Protein AF-K1UPZ1-F1 (afdb_monomer_lite)

Secondary structure (DSSP, 8-state):
-HHHHGGG---GGGHHHHHHHHHHHSTT-HHHHHHHHHHHHHHHHHHHHHHHHHHT--S----------------HHHHHHHHHHHHHHHHHHHHHHHHHHHHHHHHHHHB-TT--B-SSTTSSHHHHHHHHHHHHHGGGT---HHHHHHHHH-

Foldseek 3Di:
DVVVLVVLDDDPVCLVVLQVVCCVPPNPCRPVVSVVSNVVSVVVSVVVVVVCVPPPPPDDPPPPCCVVPPPDPDPPVNVVVVVVVVVVVVCVVVVVVVVVLVVVLVQQQQAAPVGDGDPDSCRGNLLVVLQVCLVVCVVVVRSHSVVSSVVVSD

Structure (mmCIF, N/CA/C/O backbone):
data_AF-K1UPZ1-F1
#
_entry.id   AF-K1UPZ1-F1
#
loop_
_atom_site.group_PDB
_atom_site.id
_atom_site.type_symbol
_atom_site.label_atom_id
_atom_site.label_alt_id
_atom_site.label_comp_id
_atom_site.label_asym_id
_atom_site.label_entity_id
_atom_site.label_seq_id
_atom_site.pdbx_PDB_ins_code
_atom_site.Cartn_x
_atom_site.Cartn_y
_atom_site.Cartn_z
_atom_site.occupancy
_atom_site.B_iso_or_equiv
_atom_site.auth_seq_id
_atom_site.auth_comp_id
_atom_site.auth_asym_id
_atom_site.auth_atom_id
_atom_site.pdbx_PDB_model_num
ATOM 1 N N . MET A 1 1 ? -14.681 -14.293 12.795 1.00 63.69 1 MET A N 1
ATOM 2 C CA . MET A 1 1 ? -15.489 -13.724 11.693 1.00 63.69 1 MET A CA 1
ATOM 3 C C . MET A 1 1 ? -14.706 -12.695 10.873 1.00 63.69 1 MET A C 1
ATOM 5 O O . MET A 1 1 ? -14.642 -12.835 9.662 1.00 63.69 1 MET A O 1
ATOM 9 N N . THR A 1 2 ? -14.057 -11.708 11.502 1.00 69.75 2 THR A N 1
ATOM 10 C CA . THR A 1 2 ? -13.385 -10.580 10.823 1.00 69.75 2 THR A CA 1
ATOM 11 C C . THR A 1 2 ? -12.247 -10.970 9.870 1.00 69.75 2 THR A C 1
ATOM 13 O O . THR A 1 2 ? -12.251 -10.493 8.746 1.00 69.75 2 THR A O 1
ATOM 16 N N . ILE A 1 3 ? -11.346 -11.890 10.236 1.00 75.31 3 ILE A N 1
ATOM 17 C CA . ILE A 1 3 ? -10.248 -12.368 9.355 1.00 75.31 3 ILE A CA 1
ATOM 18 C C . ILE A 1 3 ? -10.747 -13.055 8.065 1.00 75.31 3 ILE A C 1
ATOM 20 O O . ILE A 1 3 ? -10.052 -13.056 7.058 1.00 75.31 3 ILE A O 1
ATOM 24 N N . LEU A 1 4 ? -11.956 -13.625 8.068 1.00 70.88 4 LEU A N 1
ATOM 25 C CA . LEU A 1 4 ? -12.561 -14.235 6.872 1.00 70.88 4 LEU A CA 1
ATOM 26 C C . LEU A 1 4 ? -13.249 -13.194 5.972 1.00 70.88 4 LEU A C 1
ATOM 28 O O . LEU A 1 4 ? -13.500 -13.455 4.800 1.00 70.88 4 LEU A O 1
ATOM 32 N N . LEU A 1 5 ? -13.556 -12.016 6.523 1.00 71.81 5 LEU A N 1
ATOM 33 C CA . LEU A 1 5 ? -14.247 -10.916 5.844 1.00 71.81 5 LEU A CA 1
ATOM 34 C C . LEU A 1 5 ? -13.288 -9.833 5.329 1.00 71.81 5 LEU A C 1
ATOM 36 O O . LEU A 1 5 ? -13.637 -9.109 4.399 1.00 71.81 5 LEU A O 1
ATOM 40 N N . THR A 1 6 ? -12.072 -9.748 5.876 1.00 76.06 6 THR A N 1
ATOM 41 C CA . THR A 1 6 ? -11.016 -8.833 5.416 1.00 76.06 6 THR A CA 1
ATOM 42 C C . THR A 1 6 ? -10.720 -8.888 3.910 1.00 76.06 6 THR A C 1
ATOM 44 O O . THR A 1 6 ? -10.544 -7.809 3.349 1.00 76.06 6 THR A O 1
ATOM 47 N N . PRO A 1 7 ? -10.715 -10.036 3.194 1.00 75.00 7 PRO A N 1
ATOM 48 C CA . PRO A 1 7 ? -10.444 -10.029 1.749 1.00 75.00 7 PRO A CA 1
ATOM 49 C C . PRO A 1 7 ? -11.563 -9.395 0.901 1.00 75.00 7 PRO A C 1
ATOM 51 O O . PRO A 1 7 ? -11.309 -8.955 -0.226 1.00 75.00 7 PRO A O 1
ATOM 54 N N . PHE A 1 8 ? -12.792 -9.325 1.430 1.00 73.81 8 PHE A N 1
ATOM 55 C CA . PHE A 1 8 ? -13.937 -8.699 0.756 1.00 73.81 8 PHE A CA 1
ATOM 56 C C . PHE A 1 8 ? -13.999 -7.185 0.971 1.00 73.81 8 PHE A C 1
ATOM 58 O O . PHE A 1 8 ? -14.665 -6.482 0.209 1.00 73.81 8 PHE A O 1
ATOM 65 N N . MET A 1 9 ? -13.272 -6.656 1.961 1.00 76.81 9 MET A N 1
ATOM 66 C CA . MET A 1 9 ? -13.131 -5.214 2.128 1.00 76.81 9 MET A CA 1
ATOM 67 C C . MET A 1 9 ? -12.282 -4.642 0.994 1.00 76.81 9 MET A C 1
ATOM 69 O O . MET A 1 9 ? -11.064 -4.801 0.941 1.00 76.81 9 ME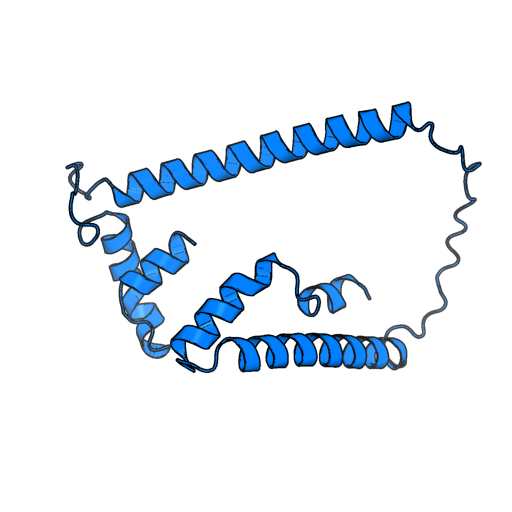T A O 1
ATOM 73 N N . SER A 1 10 ? -12.941 -3.942 0.075 1.00 70.25 10 SER A N 1
ATOM 74 C CA . SER A 1 10 ? -12.259 -3.193 -0.973 1.00 70.25 10 SER A CA 1
ATOM 75 C C . SER A 1 10 ? -11.739 -1.876 -0.390 1.00 70.25 10 SER A C 1
ATOM 77 O O . SER A 1 10 ? -12.482 -0.907 -0.235 1.00 70.25 10 SER A O 1
ATOM 79 N N . CYS A 1 11 ? -10.459 -1.862 -0.021 1.00 75.56 11 CYS A N 1
ATOM 80 C CA . CYS A 1 11 ? -9.737 -0.681 0.447 1.00 75.56 11 CYS A CA 1
ATOM 81 C C . CYS A 1 11 ? -9.100 0.099 -0.719 1.00 75.56 11 CYS A C 1
ATOM 83 O O . CYS A 1 11 ? -8.977 -0.413 -1.835 1.00 75.56 11 CYS A O 1
ATOM 85 N N . SER A 1 12 ? -8.655 1.332 -0.451 1.00 68.75 12 SER A N 1
ATOM 86 C CA . SER A 1 12 ? -7.976 2.194 -1.434 1.00 68.75 12 SER A CA 1
ATOM 87 C C . SER A 1 12 ? -6.740 1.537 -2.058 1.00 68.75 12 SER A C 1
ATOM 89 O O . SER A 1 12 ? -6.449 1.782 -3.224 1.00 68.75 12 SER A O 1
ATOM 91 N N . ALA A 1 13 ? -6.074 0.633 -1.335 1.00 71.19 13 ALA A N 1
ATOM 92 C CA . ALA A 1 13 ? -4.929 -0.125 -1.835 1.00 71.19 13 ALA A CA 1
ATOM 93 C C . ALA A 1 13 ? -5.281 -1.133 -2.949 1.00 71.19 13 ALA A C 1
ATOM 95 O O . ALA A 1 13 ? -4.401 -1.545 -3.696 1.00 71.19 13 ALA A O 1
ATOM 96 N N . LYS A 1 14 ? -6.556 -1.518 -3.103 1.00 72.12 14 LYS A N 1
ATOM 97 C CA . LYS A 1 14 ? -7.006 -2.475 -4.133 1.00 72.12 14 LYS A CA 1
ATOM 98 C C . LYS A 1 14 ? -7.457 -1.798 -5.434 1.00 72.12 14 LYS A C 1
ATOM 100 O O . LYS A 1 14 ? -7.570 -2.455 -6.467 1.00 72.12 14 LYS A O 1
ATOM 105 N N . LEU A 1 15 ? -7.683 -0.482 -5.402 1.00 77.44 15 LEU A N 1
ATOM 106 C CA . LEU A 1 15 ? -8.095 0.301 -6.571 1.00 77.44 15 LEU A CA 1
ATOM 107 C C . LEU A 1 15 ? -7.078 0.265 -7.728 1.00 77.44 15 LEU A C 1
ATOM 109 O O . LEU A 1 15 ? -7.526 0.088 -8.860 1.00 77.44 15 LEU A O 1
ATOM 113 N N . PRO A 1 16 ? -5.748 0.361 -7.508 1.00 78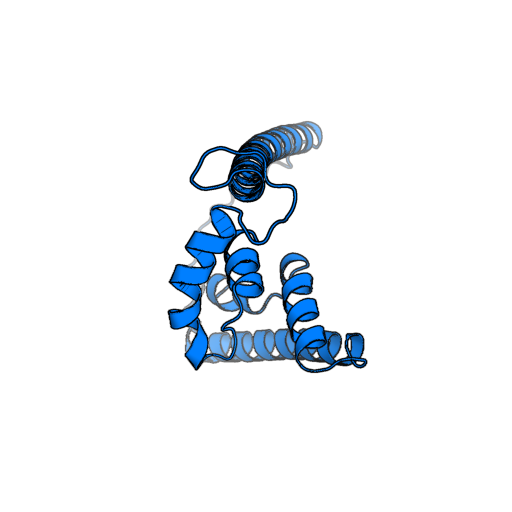.88 16 PRO A N 1
ATOM 114 C CA . PRO A 1 16 ? -4.772 0.296 -8.600 1.00 78.88 16 PRO A CA 1
ATOM 115 C C . PRO A 1 16 ? -4.816 -1.040 -9.349 1.00 78.88 16 PRO A C 1
ATOM 117 O O . PRO A 1 16 ? -4.774 -1.068 -10.576 1.00 78.88 16 PRO A O 1
ATOM 120 N N . ILE A 1 17 ? -4.994 -2.141 -8.615 1.00 79.25 17 ILE A N 1
ATOM 121 C CA . ILE A 1 17 ? -5.091 -3.491 -9.181 1.00 79.25 17 ILE A CA 1
ATOM 122 C C . ILE A 1 17 ? -6.327 -3.587 -10.078 1.00 79.25 17 ILE A C 1
ATOM 124 O O . ILE A 1 17 ? -6.240 -4.000 -11.231 1.00 79.25 17 ILE A O 1
ATOM 128 N N . TYR A 1 18 ? -7.483 -3.143 -9.581 1.00 81.38 18 TYR A N 1
ATOM 129 C CA . TYR A 1 18 ? -8.708 -3.107 -10.376 1.00 81.38 18 TYR A CA 1
ATOM 130 C C . TYR A 1 18 ? -8.567 -2.209 -11.613 1.00 81.38 18 TYR A C 1
ATOM 132 O O . TYR A 1 18 ? -9.032 -2.584 -12.684 1.00 81.38 18 TYR A O 1
ATOM 140 N N . ALA A 1 19 ? -7.894 -1.062 -11.502 1.00 79.75 19 ALA A N 1
ATOM 141 C CA . ALA A 1 19 ? -7.693 -0.156 -12.628 1.00 79.75 19 ALA A CA 1
ATOM 142 C C . ALA A 1 19 ? -6.838 -0.809 -13.723 1.00 79.75 19 ALA A C 1
ATOM 144 O O . ALA A 1 19 ? -7.166 -0.692 -14.903 1.00 79.75 19 ALA A O 1
ATOM 145 N N . PHE A 1 20 ? -5.799 -1.550 -13.329 1.00 78.62 20 PHE A N 1
ATOM 146 C CA . PHE A 1 20 ? -4.953 -2.301 -14.251 1.00 78.62 20 PHE A CA 1
ATOM 147 C C . PHE A 1 20 ? -5.746 -3.379 -14.998 1.00 78.62 20 PHE A C 1
ATOM 149 O O . PHE A 1 20 ? -5.738 -3.413 -16.228 1.00 78.62 20 PHE A O 1
ATOM 156 N N . PHE A 1 21 ? -6.506 -4.206 -14.271 1.00 78.88 21 PHE A N 1
ATOM 157 C CA . PHE A 1 21 ? -7.338 -5.248 -14.880 1.00 78.88 21 PHE A CA 1
ATOM 158 C C . PHE A 1 21 ? -8.395 -4.673 -15.824 1.00 78.88 21 PHE A C 1
ATOM 160 O O . PHE A 1 21 ? -8.581 -5.182 -16.927 1.00 78.88 21 PHE A O 1
ATOM 167 N N . VAL A 1 22 ? -9.085 -3.601 -15.435 1.00 83.56 22 VAL A N 1
ATOM 168 C CA . VAL A 1 22 ? -10.125 -3.039 -16.301 1.00 83.56 22 VAL A CA 1
ATOM 169 C C . VAL A 1 22 ? -9.521 -2.380 -17.544 1.00 83.56 22 VAL A C 1
ATOM 171 O O . VAL A 1 22 ? -10.099 -2.499 -18.620 1.00 83.56 22 VAL A O 1
ATOM 174 N N . ASN A 1 23 ? -8.349 -1.747 -17.439 1.00 79.06 23 ASN A N 1
ATOM 175 C CA . ASN A 1 23 ? -7.656 -1.188 -18.602 1.00 79.06 23 ASN A CA 1
ATOM 176 C C . ASN A 1 23 ? -7.204 -2.290 -19.578 1.00 79.06 23 ASN A C 1
ATOM 178 O O . ASN A 1 23 ? -7.439 -2.174 -20.778 1.00 79.06 23 ASN A O 1
ATOM 182 N N . ALA A 1 24 ? -6.648 -3.389 -19.056 1.00 80.12 24 ALA A N 1
ATOM 183 C CA . ALA A 1 24 ? -6.163 -4.504 -19.866 1.00 80.12 24 ALA A CA 1
ATOM 184 C C . ALA A 1 24 ? -7.286 -5.278 -20.582 1.00 80.12 24 ALA A C 1
ATOM 186 O O . ALA A 1 24 ? -7.134 -5.636 -21.746 1.00 80.12 24 ALA A O 1
ATOM 187 N N . PHE A 1 25 ? -8.411 -5.538 -19.906 1.00 78.00 25 PHE A N 1
ATOM 188 C CA . PHE A 1 25 ? -9.479 -6.393 -20.444 1.00 78.00 25 PHE A CA 1
ATOM 189 C C . PHE A 1 25 ? -10.646 -5.623 -21.081 1.00 78.00 25 PHE A C 1
ATOM 191 O O . PHE A 1 25 ? -11.332 -6.166 -21.946 1.00 78.00 25 PHE A O 1
ATOM 198 N N . PHE A 1 26 ? -10.897 -4.372 -20.678 1.00 77.00 26 PHE A N 1
ATOM 199 C CA . PHE A 1 26 ? -12.072 -3.601 -21.106 1.00 77.00 26 PHE A CA 1
ATOM 200 C C . PHE A 1 26 ? -11.743 -2.114 -21.355 1.00 77.00 26 PHE A C 1
ATOM 202 O O . PHE A 1 26 ? -12.225 -1.228 -20.630 1.00 77.00 26 PHE A O 1
ATOM 209 N N . PRO A 1 27 ? -10.955 -1.807 -22.404 1.00 73.31 27 PRO A N 1
ATOM 210 C CA . PRO A 1 27 ? -10.584 -0.435 -22.736 1.00 73.31 27 PRO A CA 1
ATOM 211 C C . PRO A 1 27 ? -11.831 0.438 -22.976 1.00 73.31 27 PRO A C 1
ATOM 213 O O . PRO A 1 27 ? -12.758 0.062 -23.690 1.00 73.31 27 PRO A O 1
ATOM 216 N N . GLY A 1 28 ? -11.877 1.612 -22.336 1.00 75.94 28 GLY A N 1
ATOM 217 C CA . GLY A 1 28 ? -12.948 2.609 -22.497 1.00 75.94 28 GLY A CA 1
ATOM 218 C C . GLY A 1 28 ? -14.159 2.482 -21.557 1.00 75.94 28 GLY A C 1
ATOM 219 O O . GLY A 1 28 ? -14.924 3.437 -21.445 1.00 75.94 28 GLY A O 1
ATOM 220 N N . ARG A 1 29 ? -14.329 1.370 -20.820 1.00 78.50 29 ARG A N 1
ATOM 221 C CA . ARG A 1 29 ? -15.422 1.187 -19.824 1.00 78.50 29 ARG A CA 1
ATOM 222 C C . ARG A 1 29 ? -14.930 1.023 -18.376 1.00 78.50 29 ARG A C 1
ATOM 224 O O . ARG A 1 29 ? -15.654 0.517 -17.520 1.00 78.50 29 ARG A O 1
ATOM 231 N N . GLY A 1 30 ? -13.730 1.547 -18.111 1.00 78.56 30 GLY A N 1
ATOM 232 C CA . GLY A 1 30 ? -13.031 1.636 -16.821 1.00 78.56 30 GLY A CA 1
ATOM 233 C C . GLY A 1 30 ? -13.921 1.805 -15.590 1.00 78.56 30 GLY A C 1
ATOM 234 O O . GLY A 1 30 ? -14.028 0.927 -14.734 1.00 78.56 30 GLY A O 1
ATOM 235 N N . GLY A 1 31 ? -14.568 2.969 -15.517 1.00 79.00 31 GLY A N 1
ATOM 236 C CA . GLY A 1 31 ? -15.297 3.398 -14.324 1.00 79.00 31 GLY A CA 1
ATOM 237 C C . GLY A 1 31 ? -16.510 2.529 -13.997 1.00 79.00 31 GLY A C 1
ATOM 238 O O . GLY A 1 31 ? -16.711 2.182 -12.837 1.00 79.00 31 GLY A O 1
ATOM 239 N N . LEU A 1 32 ? -17.287 2.124 -15.008 1.00 82.81 32 LEU A N 1
ATOM 240 C CA . LEU A 1 32 ? -18.478 1.289 -14.810 1.00 82.81 32 LEU A CA 1
ATOM 241 C C . LEU A 1 32 ? -18.116 -0.100 -14.278 1.00 82.81 32 LEU A C 1
ATOM 243 O O . LEU A 1 32 ? -18.770 -0.601 -13.366 1.00 82.81 32 LEU A O 1
ATOM 247 N N . ILE A 1 33 ? -17.055 -0.705 -14.813 1.00 84.31 33 ILE A N 1
ATOM 248 C CA . ILE A 1 33 ? -16.623 -2.043 -14.401 1.00 84.31 33 ILE A CA 1
ATOM 249 C C . ILE A 1 33 ? -15.970 -1.991 -13.020 1.00 84.31 33 ILE A C 1
ATOM 251 O O . ILE A 1 33 ? -16.279 -2.839 -12.187 1.00 84.31 33 ILE A O 1
ATOM 255 N N . MET A 1 34 ? -15.148 -0.976 -12.722 1.00 83.25 34 MET A N 1
ATOM 256 C CA . MET A 1 34 ? -14.614 -0.786 -11.366 1.00 83.25 34 MET A CA 1
ATOM 257 C C . MET A 1 34 ? -15.728 -0.588 -10.333 1.00 83.25 34 MET A C 1
ATOM 259 O O . MET A 1 34 ? -15.695 -1.222 -9.279 1.00 83.25 34 MET A O 1
ATOM 263 N N . ALA A 1 35 ? -16.724 0.254 -10.632 1.00 83.75 35 ALA A N 1
ATOM 264 C CA . ALA A 1 35 ? -17.864 0.473 -9.746 1.00 83.75 35 ALA A CA 1
ATOM 265 C C . ALA A 1 35 ? -18.672 -0.819 -9.542 1.00 83.75 35 ALA A C 1
ATOM 267 O O . ALA A 1 35 ? -19.004 -1.165 -8.409 1.00 83.75 35 ALA A O 1
ATOM 268 N N . GLY A 1 36 ? -18.921 -1.573 -10.617 1.00 86.75 36 GLY A N 1
ATOM 269 C CA . GLY A 1 36 ? -19.591 -2.871 -10.551 1.00 86.75 36 GLY A CA 1
ATOM 270 C C . GLY A 1 36 ? -18.831 -3.885 -9.696 1.00 86.75 36 GLY A C 1
ATOM 271 O O . GLY A 1 36 ? -19.423 -4.519 -8.826 1.00 86.75 36 GLY A O 1
ATOM 272 N N . LEU A 1 37 ? -17.512 -3.993 -9.877 1.00 84.69 37 LEU A N 1
ATOM 273 C CA . LEU A 1 37 ? -16.657 -4.900 -9.106 1.00 84.69 37 LEU A CA 1
ATOM 274 C C . LEU A 1 37 ? -16.640 -4.537 -7.612 1.00 84.69 37 LEU A C 1
ATOM 276 O O . LEU A 1 37 ? -16.664 -5.418 -6.753 1.00 84.69 37 LEU A O 1
ATOM 280 N N . TYR A 1 38 ? -16.636 -3.237 -7.304 1.00 84.38 38 TYR A N 1
ATOM 281 C CA . TYR A 1 38 ? -16.674 -2.729 -5.934 1.00 84.38 38 TYR A CA 1
ATOM 282 C C . TYR A 1 38 ? -17.998 -3.073 -5.242 1.00 84.38 38 TYR A C 1
ATOM 284 O O . TYR A 1 38 ? -18.002 -3.636 -4.146 1.00 84.38 38 TYR A O 1
ATOM 292 N N . ILE A 1 39 ? -19.124 -2.801 -5.911 1.00 86.88 39 ILE A N 1
ATOM 293 C CA . ILE A 1 39 ? -20.465 -3.116 -5.403 1.00 86.88 39 ILE A CA 1
ATOM 294 C C . ILE A 1 39 ? -20.622 -4.629 -5.220 1.00 86.88 39 ILE A C 1
ATOM 296 O O . ILE A 1 39 ? -21.088 -5.077 -4.174 1.00 86.88 39 ILE A O 1
ATOM 300 N N . LEU A 1 40 ? -20.180 -5.426 -6.194 1.00 86.94 40 LEU A N 1
ATOM 301 C CA . LEU A 1 40 ? -20.262 -6.883 -6.131 1.00 86.94 40 LEU A CA 1
ATOM 302 C C . LEU A 1 40 ? -19.428 -7.447 -4.973 1.00 86.94 40 LEU A C 1
ATOM 304 O O . LEU A 1 40 ? -19.896 -8.338 -4.264 1.00 86.94 40 LEU A O 1
ATOM 308 N N . GLY A 1 41 ? -18.238 -6.891 -4.721 1.00 84.75 41 GLY A N 1
ATOM 309 C CA . GLY A 1 41 ? -17.410 -7.249 -3.569 1.00 84.75 41 GLY A CA 1
ATOM 310 C C . GLY A 1 41 ? -18.098 -6.981 -2.227 1.00 84.75 41 GLY A C 1
ATOM 311 O O . GLY A 1 41 ? -18.063 -7.837 -1.342 1.00 84.75 41 GLY A O 1
ATOM 312 N N . ILE A 1 42 ? -18.783 -5.838 -2.092 1.00 85.69 42 ILE A N 1
ATOM 313 C CA . ILE A 1 42 ? -19.567 -5.503 -0.891 1.00 85.69 42 ILE A CA 1
ATOM 314 C C . ILE A 1 42 ? -20.723 -6.488 -0.710 1.00 85.69 42 ILE A C 1
ATOM 316 O O . ILE A 1 42 ? -20.890 -7.046 0.374 1.00 85.69 42 ILE A O 1
ATOM 320 N N . VAL A 1 43 ? -21.500 -6.733 -1.768 1.00 88.75 43 VAL A N 1
ATOM 321 C CA . VAL A 1 43 ? -22.647 -7.650 -1.724 1.00 88.75 43 VAL A CA 1
ATOM 322 C C . VAL A 1 43 ? -22.198 -9.063 -1.350 1.00 88.75 43 VAL A C 1
ATOM 324 O O . VAL A 1 43 ? -22.791 -9.673 -0.461 1.00 88.75 43 VAL A O 1
ATOM 327 N N . MET A 1 44 ? -21.112 -9.561 -1.948 1.00 86.38 44 MET A N 1
ATOM 328 C CA . MET A 1 44 ? -20.543 -10.865 -1.598 1.00 86.38 44 MET A CA 1
ATOM 329 C C . MET A 1 44 ? -20.045 -10.917 -0.154 1.00 86.38 44 MET A C 1
ATOM 331 O O . MET A 1 44 ? -20.329 -11.886 0.548 1.00 86.38 44 MET A O 1
ATOM 335 N N . GLY A 1 45 ? -19.372 -9.868 0.327 1.00 85.62 45 GLY A N 1
ATOM 336 C CA . GLY A 1 45 ? -18.958 -9.775 1.728 1.00 85.62 45 GLY A CA 1
ATOM 337 C C . GLY A 1 45 ? -20.144 -9.853 2.695 1.00 85.62 45 GLY A C 1
ATOM 338 O O . GLY A 1 45 ? -20.082 -10.582 3.686 1.00 85.62 45 GLY A O 1
ATOM 339 N N . ILE A 1 46 ? -21.252 -9.171 2.383 1.00 85.75 46 ILE A N 1
ATOM 340 C CA . ILE A 1 46 ? -22.489 -9.212 3.179 1.00 85.75 46 ILE A CA 1
ATOM 341 C C . ILE A 1 46 ? -23.121 -10.610 3.144 1.00 85.75 46 ILE A C 1
ATOM 343 O O . ILE A 1 46 ? -23.479 -11.138 4.198 1.00 85.75 46 ILE A O 1
ATOM 347 N N . LEU A 1 47 ? -23.233 -11.231 1.966 1.00 86.56 47 LEU A N 1
ATOM 348 C CA . LEU A 1 47 ? -23.791 -12.580 1.817 1.00 86.56 47 LEU A CA 1
ATOM 349 C C . LEU A 1 47 ? -22.992 -13.612 2.617 1.00 86.56 47 LEU A C 1
ATOM 351 O O . LEU A 1 47 ? -23.567 -14.413 3.351 1.00 86.56 47 LEU A O 1
ATOM 355 N N . ILE A 1 48 ? -21.664 -13.550 2.529 1.00 84.56 48 ILE A N 1
ATOM 356 C CA . ILE A 1 48 ? -20.755 -14.445 3.246 1.00 84.56 48 ILE A CA 1
ATOM 357 C C . ILE A 1 48 ? -20.827 -14.199 4.756 1.00 84.56 48 ILE A C 1
ATOM 359 O O . ILE A 1 48 ? -20.868 -15.157 5.528 1.00 84.56 48 ILE A O 1
ATOM 363 N N . ALA A 1 49 ? -20.917 -12.940 5.197 1.00 81.62 49 ALA A N 1
ATOM 364 C CA . ALA A 1 49 ? -21.138 -12.618 6.604 1.00 81.62 49 ALA A CA 1
ATOM 365 C C . ALA A 1 49 ? -22.450 -13.226 7.122 1.00 81.62 49 ALA A C 1
ATOM 367 O O . ALA A 1 49 ? -22.474 -13.825 8.198 1.00 81.62 49 ALA A O 1
ATOM 368 N N . LEU A 1 50 ? -23.534 -13.107 6.352 1.00 82.06 50 LEU A N 1
ATOM 369 C CA . LEU A 1 50 ? -24.845 -13.634 6.721 1.00 82.06 50 LEU A CA 1
ATOM 370 C C . LEU A 1 50 ? -24.850 -15.171 6.751 1.00 82.06 50 LEU A C 1
ATOM 372 O O . LEU A 1 50 ? -25.384 -15.769 7.687 1.00 82.06 50 LEU A O 1
ATOM 376 N N . PHE A 1 51 ? -24.180 -15.805 5.787 1.00 83.19 51 PHE A N 1
ATOM 377 C CA . PHE A 1 51 ? -24.009 -17.255 5.733 1.00 83.19 51 PHE A CA 1
ATOM 378 C C . PHE A 1 51 ? -23.204 -17.781 6.929 1.00 83.19 51 PHE A C 1
ATOM 380 O O . PHE A 1 51 ? -23.641 -18.713 7.609 1.00 83.19 51 PHE A O 1
ATOM 387 N N . TYR A 1 52 ? -22.070 -17.147 7.251 1.00 75.44 52 TYR A N 1
ATOM 388 C CA . TYR A 1 52 ? -21.241 -17.526 8.400 1.00 75.44 52 TYR A CA 1
ATOM 389 C C . TYR A 1 52 ? -21.927 -17.274 9.744 1.00 75.44 52 TYR A C 1
ATOM 391 O O . TYR A 1 52 ? -21.738 -18.062 10.673 1.00 75.44 52 TYR A O 1
ATOM 399 N N . LYS A 1 53 ? -22.751 -16.222 9.850 1.00 69.12 53 LYS A N 1
ATOM 400 C CA . LYS A 1 53 ? -23.597 -15.975 11.027 1.00 69.12 53 LYS A CA 1
ATOM 401 C C . LYS A 1 53 ? -24.583 -17.128 11.259 1.00 69.12 53 LYS A C 1
ATOM 403 O O . LYS A 1 53 ? -24.848 -17.476 12.403 1.00 69.12 53 LYS A O 1
ATOM 408 N N . GLY A 1 54 ? -25.120 -17.718 10.188 1.00 66.94 54 GLY A N 1
ATOM 409 C CA . GLY A 1 54 ? -26.100 -18.806 10.267 1.00 66.94 54 GLY A CA 1
ATOM 410 C C . GLY A 1 54 ? -25.514 -20.204 10.500 1.00 66.94 54 GLY A C 1
ATOM 411 O O . GLY A 1 54 ? -26.188 -21.038 11.108 1.00 66.94 54 GLY A O 1
ATOM 412 N N . THR A 1 55 ? -24.288 -20.466 10.033 1.00 69.12 55 THR A N 1
ATOM 413 C CA . THR A 1 55 ? -23.691 -21.817 9.993 1.00 69.12 55 THR A CA 1
ATOM 414 C C . THR A 1 55 ? -22.599 -22.049 11.038 1.00 69.12 55 THR A C 1
ATOM 416 O O . THR A 1 55 ? -22.720 -22.975 11.833 1.00 69.12 55 THR A O 1
ATOM 419 N N . LEU A 1 56 ? -21.548 -21.221 11.066 1.00 58.59 56 LEU A N 1
ATOM 420 C CA . LEU A 1 56 ? -20.335 -21.480 11.863 1.00 58.59 56 LEU A CA 1
ATOM 421 C C . LEU A 1 56 ? -20.277 -20.721 13.198 1.00 58.59 56 LEU A C 1
ATOM 423 O O . LEU A 1 56 ? -19.597 -21.163 14.118 1.00 58.59 56 LEU A O 1
ATOM 427 N N . PHE A 1 57 ? -20.969 -19.584 13.321 1.00 59.28 57 PHE A N 1
ATOM 428 C CA . PHE A 1 57 ? -20.918 -18.714 14.508 1.00 59.28 57 PHE A CA 1
ATOM 429 C C . PHE A 1 57 ? -22.213 -18.753 15.341 1.00 59.28 57 PHE A C 1
ATOM 431 O O . PHE A 1 57 ? -22.655 -17.733 15.861 1.00 59.28 57 PHE A O 1
ATOM 438 N N . LYS A 1 58 ? -22.812 -19.943 15.494 1.00 55.94 58 LYS A N 1
ATOM 439 C CA . LYS A 1 58 ? -23.894 -20.227 16.464 1.00 55.94 58 LYS A CA 1
ATOM 440 C C . LYS A 1 58 ? -23.382 -20.563 17.877 1.00 55.94 58 LYS A C 1
ATOM 442 O O . LYS A 1 58 ? -24.152 -21.035 18.705 1.00 55.94 58 LYS A O 1
ATOM 447 N N . GLY A 1 59 ? -22.092 -20.374 18.150 1.00 57.03 59 GLY A N 1
ATOM 448 C CA . GLY A 1 59 ? -21.555 -20.498 19.505 1.00 57.03 59 GLY A CA 1
ATOM 449 C C . GLY A 1 59 ? -21.931 -19.272 20.328 1.00 57.03 59 GLY A C 1
ATOM 450 O O . GLY A 1 59 ? -21.798 -18.152 19.829 1.00 57.03 59 GLY A O 1
ATOM 451 N N . GLU A 1 60 ? -22.403 -19.483 21.561 1.00 59.31 60 GLU A N 1
ATOM 452 C CA . GLU A 1 60 ? -22.590 -18.407 22.536 1.00 59.31 60 GLU A CA 1
ATOM 453 C C . GLU A 1 60 ? -21.335 -17.538 22.559 1.00 59.31 60 GLU A C 1
ATOM 455 O O . GLU A 1 60 ? -20.210 -18.049 22.571 1.00 59.31 60 GLU A O 1
ATOM 460 N N . ALA A 1 61 ? -21.532 -16.218 22.506 1.00 56.81 61 ALA A N 1
ATOM 461 C CA . ALA A 1 61 ? -20.455 -15.281 22.750 1.00 56.81 61 ALA A CA 1
ATOM 462 C C . ALA A 1 61 ? -19.823 -15.701 24.073 1.00 56.81 61 ALA A C 1
ATOM 464 O O . ALA A 1 61 ? -20.492 -15.637 25.104 1.00 56.81 61 ALA A O 1
ATOM 465 N N . VAL A 1 62 ? -18.581 -16.199 24.020 1.00 55.59 62 VAL A N 1
ATOM 466 C CA . VAL A 1 62 ? -17.807 -16.524 25.218 1.00 55.59 62 VAL A CA 1
ATOM 467 C C . VAL A 1 62 ? -18.007 -15.334 26.145 1.00 55.59 62 VAL A C 1
ATOM 469 O O . VAL A 1 62 ? -17.735 -14.210 25.696 1.00 55.59 62 VAL A O 1
ATOM 472 N N . PRO A 1 63 ? -18.543 -15.525 27.363 1.00 56.62 63 PRO A N 1
ATOM 473 C CA . PRO A 1 63 ? -18.617 -14.453 28.324 1.00 56.62 63 PRO A CA 1
ATOM 474 C C . PRO A 1 63 ? -17.167 -14.199 28.699 1.00 56.62 63 PRO A C 1
ATOM 476 O O . PRO A 1 63 ? -16.628 -14.755 29.651 1.00 56.62 63 PRO A O 1
ATOM 479 N N . PHE A 1 64 ? -16.495 -13.388 27.886 1.00 51.31 64 PHE A N 1
ATOM 480 C CA . PHE A 1 64 ? -15.370 -12.629 28.346 1.00 51.31 64 PHE A CA 1
ATOM 481 C C . PHE A 1 64 ? -15.969 -11.810 29.472 1.00 51.31 64 PHE A C 1
ATOM 483 O O . PHE A 1 64 ? -16.585 -10.768 29.250 1.00 51.31 64 PHE A O 1
ATOM 490 N N . VAL A 1 65 ? -15.808 -12.321 30.689 1.00 51.44 65 VAL A N 1
ATOM 491 C CA . VAL A 1 65 ? -15.746 -11.510 31.890 1.00 51.44 65 VAL A CA 1
ATOM 492 C C . VAL A 1 65 ? -14.494 -10.661 31.700 1.00 51.44 65 VAL A C 1
ATOM 494 O O . VAL A 1 65 ? -13.432 -10.877 32.268 1.00 51.44 65 VAL A O 1
ATOM 497 N N . MET A 1 66 ? -14.597 -9.724 30.767 1.00 55.03 66 MET A N 1
ATOM 498 C CA . MET A 1 66 ? -13.805 -8.534 30.759 1.00 55.03 66 MET A CA 1
ATOM 499 C C . MET A 1 66 ? -14.425 -7.769 31.911 1.00 55.03 66 MET A C 1
ATOM 501 O O . MET A 1 66 ? -15.382 -7.022 31.719 1.00 55.03 66 MET A O 1
ATOM 505 N N . GLU A 1 67 ? -13.968 -8.077 33.130 1.00 57.81 67 GLU A N 1
ATOM 506 C CA . GLU A 1 67 ? -14.096 -7.164 34.254 1.00 57.81 67 GLU A CA 1
ATOM 507 C C . GLU A 1 67 ? -13.548 -5.864 33.707 1.00 57.81 67 GLU A C 1
ATOM 509 O O . GLU A 1 67 ? -12.339 -5.747 33.542 1.00 57.81 67 GLU A O 1
ATOM 514 N N . LEU A 1 68 ? -14.428 -4.986 33.224 1.00 52.62 68 LEU A N 1
ATOM 515 C CA . LEU A 1 68 ? -14.014 -3.795 32.516 1.00 52.62 68 LEU A CA 1
ATOM 516 C C . LEU A 1 68 ? -13.220 -3.016 33.564 1.00 52.62 68 LEU A C 1
ATOM 518 O O . LEU A 1 68 ? -13.836 -2.503 34.506 1.00 52.62 68 LEU A O 1
ATOM 522 N N . PRO A 1 69 ? -11.872 -2.979 33.491 1.00 65.38 69 PRO A N 1
ATOM 523 C CA . PRO A 1 69 ? -11.126 -2.211 34.461 1.00 65.38 69 PRO A CA 1
ATOM 524 C C . PRO A 1 69 ? -11.623 -0.781 34.306 1.00 65.38 69 PRO A C 1
ATOM 526 O O . PRO A 1 69 ? -11.922 -0.356 33.187 1.00 65.38 69 PRO A O 1
ATOM 529 N N . ASN A 1 70 ? -11.775 -0.077 35.427 1.00 63.41 70 ASN A N 1
ATOM 530 C CA . ASN A 1 70 ? -12.373 1.253 35.474 1.00 63.41 70 ASN A CA 1
ATOM 531 C C . ASN A 1 70 ? -11.910 2.089 34.266 1.00 63.41 70 ASN A C 1
ATOM 533 O O . ASN A 1 70 ? -10.716 2.383 34.144 1.00 63.41 70 ASN A O 1
ATOM 537 N N . TYR A 1 71 ? -12.840 2.364 33.342 1.00 61.56 71 TYR A N 1
ATOM 538 C CA . TYR A 1 71 ? -12.561 2.991 32.054 1.00 61.56 71 TYR A CA 1
ATOM 539 C C . TYR A 1 71 ? -12.127 4.431 32.313 1.00 61.56 71 TYR A C 1
ATOM 541 O O . TYR A 1 71 ? -12.933 5.357 32.398 1.00 61.56 71 TYR A O 1
ATOM 549 N N . ARG A 1 72 ? -10.821 4.615 32.506 1.00 71.31 72 ARG A N 1
ATOM 550 C CA . ARG A 1 72 ? -10.225 5.935 32.658 1.00 71.31 72 ARG A CA 1
ATOM 551 C C . ARG A 1 72 ? -10.279 6.597 31.294 1.00 71.31 72 ARG A C 1
ATOM 553 O O . ARG A 1 72 ? -9.547 6.188 30.395 1.00 71.31 72 ARG A O 1
ATOM 560 N N . LEU A 1 73 ? -11.145 7.602 31.153 1.00 73.06 73 LEU A N 1
ATOM 561 C CA . LEU A 1 73 ? -11.199 8.446 29.964 1.00 73.06 73 LEU A CA 1
ATOM 562 C C . LEU A 1 73 ? -9.777 8.938 29.670 1.00 73.06 73 LEU A C 1
ATOM 564 O O . LEU A 1 73 ? -9.193 9.655 30.491 1.00 73.06 73 LEU A O 1
ATOM 568 N N . PRO A 1 74 ? -9.175 8.504 28.555 1.00 74.12 74 PRO A N 1
ATOM 569 C CA . PRO A 1 74 ? -7.791 8.819 28.294 1.00 74.12 74 PRO A CA 1
ATOM 570 C C . PRO A 1 74 ? -7.707 10.314 27.985 1.00 74.12 74 PRO A C 1
ATOM 572 O O . PRO A 1 74 ? -8.415 10.832 27.121 1.00 74.12 74 PRO A O 1
ATOM 575 N N . GLY A 1 75 ? -6.869 11.031 28.733 1.00 84.31 75 GLY A N 1
ATOM 576 C CA . GLY A 1 75 ? -6.686 12.462 28.520 1.00 84.31 75 GLY A CA 1
ATOM 577 C C . GLY A 1 75 ? -6.243 12.730 27.082 1.00 84.31 75 GLY A C 1
ATOM 578 O O . GLY A 1 75 ? -5.342 12.057 26.583 1.00 84.31 75 GLY A O 1
ATOM 579 N N . PHE A 1 76 ? -6.844 13.730 26.431 1.00 83.75 76 PHE A N 1
ATOM 580 C CA . PHE A 1 76 ? -6.571 14.077 25.029 1.00 83.75 76 PHE A CA 1
ATOM 581 C C . PHE A 1 76 ? -5.069 14.217 24.730 1.00 83.75 76 PHE A C 1
ATOM 583 O O . PHE A 1 76 ? -4.604 13.754 23.694 1.00 83.75 76 PHE A O 1
ATOM 590 N N . LYS A 1 77 ? -4.300 14.770 25.681 1.00 84.81 77 LYS A N 1
ATOM 591 C CA . LYS A 1 77 ? -2.835 14.891 25.598 1.00 84.81 77 LYS A CA 1
ATOM 592 C C . LYS A 1 77 ? -2.113 13.539 25.539 1.00 84.81 77 LYS A C 1
ATOM 594 O O . LYS A 1 77 ? -1.187 13.383 24.755 1.00 84.81 77 LYS A O 1
ATOM 599 N N . ASN A 1 78 ? -2.543 12.559 26.334 1.00 84.88 78 ASN A N 1
ATOM 600 C CA . ASN A 1 78 ? -1.930 11.228 26.336 1.00 84.88 78 ASN A CA 1
ATOM 601 C C . ASN A 1 78 ? -2.275 10.464 25.057 1.00 84.88 78 ASN A C 1
ATOM 603 O O . ASN A 1 78 ? -1.419 9.788 24.495 1.00 84.88 78 ASN A O 1
ATOM 607 N N . VAL A 1 79 ? -3.514 10.597 24.573 1.00 88.81 79 VAL A N 1
ATOM 608 C CA . VAL A 1 79 ? -3.937 9.972 23.313 1.00 88.81 79 VAL A CA 1
ATOM 609 C C . VAL A 1 79 ? -3.180 10.572 22.134 1.00 88.81 79 VAL A C 1
ATOM 611 O O . VAL A 1 79 ? -2.670 9.824 21.306 1.00 88.81 79 VAL A O 1
ATOM 614 N N . SER A 1 80 ? -3.063 11.902 22.059 1.00 89.25 80 SER A N 1
ATOM 615 C CA . SER A 1 80 ? -2.355 12.564 20.962 1.00 89.25 80 SER A CA 1
ATOM 616 C C . SER A 1 80 ? -0.858 12.264 20.972 1.00 89.25 80 SER A C 1
ATOM 618 O O . SER A 1 80 ? -0.294 12.001 19.912 1.00 89.25 80 SER A O 1
ATOM 620 N N . GLN A 1 81 ? -0.222 12.224 22.146 1.00 91.00 81 GLN A N 1
ATOM 621 C CA . GLN A 1 81 ? 1.190 11.860 22.264 1.00 91.00 81 GLN A CA 1
ATOM 622 C C . GLN A 1 81 ? 1.431 10.398 21.868 1.00 91.00 81 GLN A C 1
ATOM 624 O O . GLN A 1 81 ? 2.342 10.119 21.091 1.00 91.00 81 GLN A O 1
ATOM 629 N N . LEU A 1 82 ? 0.569 9.478 22.311 1.00 89.81 82 LEU A N 1
ATOM 630 C CA . LEU A 1 82 ? 0.656 8.072 21.925 1.00 89.81 82 LEU A CA 1
ATOM 631 C C . LEU A 1 82 ? 0.430 7.879 20.419 1.00 89.81 82 LEU A C 1
ATOM 633 O O . LEU A 1 82 ? 1.165 7.134 19.775 1.00 89.81 82 LEU A O 1
ATOM 637 N N . LEU A 1 83 ? -0.558 8.567 19.842 1.00 90.38 83 LEU A N 1
ATOM 638 C CA . LEU A 1 83 ? -0.791 8.571 18.397 1.00 90.38 83 LEU A CA 1
ATOM 639 C C . LEU A 1 83 ? 0.431 9.097 17.644 1.00 90.38 83 LEU A C 1
ATOM 641 O O . LEU A 1 83 ? 0.818 8.504 16.642 1.00 90.38 83 LEU A O 1
ATOM 645 N N . TRP A 1 84 ? 1.058 10.169 18.132 1.00 93.88 84 TRP A N 1
ATOM 646 C CA . TRP A 1 84 ? 2.246 10.753 17.518 1.00 93.88 84 TRP A CA 1
ATOM 647 C C . TRP A 1 84 ? 3.447 9.805 17.556 1.00 93.88 84 TRP A C 1
ATOM 649 O O . TRP A 1 84 ? 4.111 9.607 16.540 1.00 93.88 84 TRP A O 1
ATOM 659 N N . GLU A 1 85 ? 3.698 9.162 18.697 1.00 92.00 85 GLU A N 1
ATOM 660 C CA . GLU A 1 85 ? 4.764 8.165 18.830 1.00 92.00 85 GLU A CA 1
ATOM 661 C C . GLU A 1 85 ? 4.531 6.962 17.911 1.00 92.00 85 GLU A C 1
ATOM 663 O O . GLU A 1 85 ? 5.446 6.539 17.204 1.00 92.00 85 GLU A O 1
ATOM 668 N N . LYS A 1 86 ? 3.297 6.444 17.853 1.00 89.12 86 LYS A N 1
ATOM 669 C CA . LYS A 1 86 ? 2.943 5.327 16.964 1.00 89.12 86 LYS A CA 1
ATOM 670 C C . LYS A 1 86 ? 3.013 5.710 15.490 1.00 89.12 86 LYS A C 1
ATOM 672 O O . LYS A 1 86 ? 3.509 4.920 14.691 1.00 89.12 86 LYS A O 1
ATOM 677 N N . ALA A 1 87 ? 2.566 6.909 15.127 1.00 91.00 87 ALA A N 1
ATOM 678 C CA . ALA A 1 87 ? 2.666 7.417 13.765 1.00 91.00 87 ALA A CA 1
ATOM 679 C C . ALA A 1 87 ? 4.129 7.583 13.340 1.00 91.00 87 ALA A C 1
ATOM 681 O O . ALA A 1 87 ? 4.486 7.196 12.230 1.00 91.00 87 ALA A O 1
ATOM 682 N N . LYS A 1 88 ? 4.991 8.093 14.230 1.00 91.62 88 LYS A N 1
ATOM 683 C CA . LYS A 1 88 ? 6.426 8.231 13.967 1.00 91.62 88 LYS A CA 1
ATOM 684 C C . LYS A 1 88 ? 7.110 6.873 13.799 1.00 91.62 88 LYS A C 1
ATOM 686 O O . LYS A 1 88 ? 7.865 6.708 12.846 1.00 91.62 88 LYS A O 1
ATOM 691 N N . ASP A 1 89 ? 6.832 5.907 14.678 1.00 90.38 89 ASP A N 1
ATOM 692 C CA . ASP A 1 89 ? 7.391 4.549 14.573 1.00 90.38 89 ASP A CA 1
ATOM 693 C C . ASP A 1 89 ? 6.926 3.859 13.280 1.00 90.38 89 ASP A C 1
ATOM 695 O O . ASP A 1 89 ? 7.735 3.286 12.551 1.00 90.38 89 ASP A O 1
ATOM 699 N N . PHE A 1 90 ? 5.643 3.996 12.927 1.00 88.56 90 PHE A N 1
ATOM 700 C CA . PHE A 1 90 ? 5.119 3.492 11.658 1.00 88.56 90 PHE A CA 1
ATOM 701 C C . PHE A 1 90 ? 5.805 4.150 10.459 1.00 88.56 90 PHE A C 1
ATOM 703 O O . PHE A 1 90 ? 6.262 3.450 9.557 1.00 88.56 90 PHE A O 1
ATOM 710 N N . LEU A 1 91 ? 5.921 5.480 10.463 1.00 91.31 91 LEU A N 1
ATOM 711 C CA . LEU A 1 91 ? 6.546 6.220 9.374 1.00 91.31 91 LEU A CA 1
ATOM 712 C C . LEU A 1 91 ? 8.012 5.820 9.207 1.00 91.31 91 LEU A C 1
ATOM 714 O O . LEU A 1 91 ? 8.443 5.570 8.090 1.00 91.31 91 LEU A O 1
ATOM 718 N N . GLN A 1 92 ? 8.768 5.694 10.297 1.00 90.69 92 GLN A N 1
ATOM 719 C CA . GLN A 1 92 ? 10.184 5.338 10.241 1.00 90.69 92 GLN A CA 1
ATOM 720 C C . GLN A 1 92 ? 10.407 3.901 9.749 1.00 90.69 92 GLN A C 1
ATOM 722 O O . GLN A 1 92 ? 11.333 3.659 8.975 1.00 90.69 92 GLN A O 1
ATOM 727 N N . ARG A 1 93 ? 9.550 2.954 10.150 1.00 86.56 93 ARG A N 1
ATOM 728 C CA . ARG A 1 93 ? 9.609 1.563 9.675 1.00 86.56 93 ARG A CA 1
ATOM 729 C C . ARG A 1 93 ? 9.166 1.425 8.222 1.00 86.56 93 ARG A C 1
ATOM 731 O O . ARG A 1 93 ? 9.836 0.754 7.449 1.00 86.56 93 ARG A O 1
ATOM 738 N N . ALA A 1 94 ? 8.058 2.054 7.838 1.00 85.75 94 ALA A N 1
ATOM 739 C CA . ALA A 1 94 ? 7.558 1.984 6.469 1.00 85.75 94 ALA A CA 1
ATOM 740 C C . ALA A 1 94 ? 8.512 2.691 5.498 1.00 85.75 94 ALA A C 1
ATOM 742 O O . ALA A 1 94 ? 8.854 2.140 4.455 1.00 85.75 94 ALA A O 1
ATOM 743 N N . PHE A 1 95 ? 8.994 3.881 5.862 1.00 89.88 95 PHE A N 1
ATOM 744 C CA . PHE A 1 95 ? 9.904 4.659 5.029 1.00 89.88 95 PHE A CA 1
ATOM 745 C C . PHE A 1 95 ? 11.247 3.959 4.829 1.00 89.88 95 PHE A C 1
ATOM 747 O O . PHE A 1 95 ? 11.737 3.927 3.706 1.00 89.88 95 PHE A O 1
ATOM 754 N N . SER A 1 96 ? 11.831 3.366 5.878 1.00 88.88 96 SER A N 1
ATOM 755 C CA . SER A 1 96 ? 13.108 2.658 5.737 1.00 88.88 96 SER A CA 1
ATOM 756 C C . SER A 1 96 ? 12.993 1.460 4.794 1.00 88.88 96 SER A C 1
ATOM 758 O O . SER A 1 96 ? 13.842 1.294 3.922 1.00 88.88 96 SER A O 1
ATOM 760 N N . VAL A 1 97 ? 11.915 0.679 4.901 1.00 88.62 97 VAL A N 1
ATOM 761 C CA . VAL A 1 97 ? 11.673 -0.474 4.023 1.00 88.62 97 VAL A CA 1
ATOM 762 C C . VAL A 1 97 ? 11.419 -0.030 2.582 1.00 88.62 97 VAL A C 1
ATOM 764 O O . VAL A 1 97 ? 12.047 -0.562 1.670 1.00 88.62 97 VAL A O 1
ATOM 767 N N . ILE A 1 98 ? 10.550 0.963 2.367 1.00 88.31 98 ILE A N 1
ATOM 768 C CA . ILE A 1 98 ? 10.222 1.464 1.022 1.00 88.31 98 ILE A CA 1
ATOM 769 C C . ILE A 1 98 ? 11.450 2.090 0.359 1.00 88.31 98 ILE A C 1
ATOM 771 O O . ILE A 1 98 ? 11.693 1.838 -0.818 1.00 88.31 98 ILE A O 1
ATOM 775 N N . LEU A 1 99 ? 12.242 2.876 1.092 1.00 89.06 99 LEU A N 1
ATOM 776 C CA . LEU A 1 99 ? 13.455 3.493 0.561 1.00 89.06 99 LEU A CA 1
ATOM 777 C C . LEU A 1 99 ? 14.462 2.421 0.144 1.00 89.06 99 LEU A C 1
ATOM 779 O O . LEU A 1 99 ? 14.954 2.472 -0.980 1.00 89.06 99 LEU A O 1
ATOM 783 N N . VAL A 1 100 ? 14.723 1.426 0.999 1.00 88.94 100 VAL A N 1
ATOM 784 C CA . VAL A 1 100 ? 15.628 0.315 0.662 1.00 88.94 100 VAL A CA 1
ATOM 785 C C . VAL A 1 100 ? 15.118 -0.445 -0.561 1.00 88.94 100 VAL A C 1
ATOM 787 O O . VAL A 1 100 ? 15.881 -0.643 -1.501 1.00 88.94 100 VAL A O 1
ATOM 790 N N . ALA A 1 101 ? 13.833 -0.806 -0.598 1.00 84.62 101 ALA A N 1
ATOM 791 C CA . ALA A 1 101 ? 13.234 -1.480 -1.748 1.00 84.62 101 ALA A CA 1
ATOM 792 C C . ALA A 1 101 ? 13.366 -0.645 -3.032 1.00 84.62 101 ALA A C 1
ATOM 794 O O . ALA A 1 101 ? 13.768 -1.171 -4.064 1.00 84.62 101 ALA A O 1
ATOM 795 N N . THR A 1 102 ? 13.113 0.663 -2.961 1.00 83.12 102 THR A N 1
ATOM 796 C CA . THR A 1 102 ? 13.205 1.573 -4.113 1.00 83.12 102 THR A CA 1
ATOM 797 C C . THR A 1 102 ? 14.642 1.716 -4.606 1.00 83.12 102 THR A C 1
ATOM 799 O O . THR A 1 102 ? 14.875 1.678 -5.808 1.00 83.12 102 THR A O 1
ATOM 802 N N . VAL A 1 103 ? 15.620 1.836 -3.701 1.00 84.69 103 VAL A N 1
ATOM 803 C CA . VAL A 1 103 ? 17.049 1.890 -4.056 1.00 84.69 103 VAL A CA 1
ATOM 804 C C . VAL A 1 103 ? 17.498 0.582 -4.701 1.00 84.69 103 VAL A C 1
ATOM 806 O O . VAL A 1 103 ? 18.215 0.617 -5.696 1.00 84.69 103 VAL A O 1
ATOM 809 N N . VAL A 1 104 ? 17.052 -0.562 -4.178 1.00 81.31 104 VAL A N 1
ATOM 810 C CA . VAL A 1 104 ? 17.340 -1.878 -4.762 1.00 81.31 104 VAL A CA 1
ATOM 811 C C . VAL A 1 104 ? 16.719 -1.995 -6.155 1.00 81.31 104 VAL A C 1
ATOM 813 O O . VAL A 1 104 ? 17.426 -2.333 -7.099 1.00 81.31 104 VAL A O 1
ATOM 816 N N . VAL A 1 105 ? 15.434 -1.662 -6.319 1.00 77.81 105 VAL A N 1
ATOM 817 C CA . VAL A 1 105 ? 14.753 -1.691 -7.626 1.00 77.81 105 VAL A CA 1
ATOM 818 C C . VAL A 1 105 ? 15.437 -0.753 -8.620 1.00 77.81 105 VAL A C 1
ATOM 820 O O . VAL A 1 105 ? 15.725 -1.167 -9.739 1.00 77.81 105 VAL A O 1
ATOM 823 N N . TRP A 1 106 ? 15.772 0.470 -8.205 1.00 77.94 106 TRP A N 1
ATOM 824 C CA . TRP A 1 106 ? 16.498 1.433 -9.032 1.00 77.94 106 TRP A CA 1
ATOM 825 C C . TRP A 1 106 ? 17.871 0.904 -9.452 1.00 77.94 106 TRP A C 1
ATOM 827 O O . TRP A 1 106 ? 18.228 0.975 -10.625 1.00 77.94 106 TRP A O 1
ATOM 837 N N . PHE A 1 107 ? 18.618 0.304 -8.523 1.00 73.88 107 PHE A N 1
ATOM 838 C CA . PHE A 1 107 ? 19.913 -0.301 -8.819 1.00 73.88 107 PHE A CA 1
ATOM 839 C C . PHE A 1 107 ? 19.781 -1.448 -9.834 1.00 73.88 107 PHE A C 1
ATOM 841 O O . PHE A 1 107 ? 20.519 -1.487 -10.816 1.00 73.88 107 PHE A O 1
ATOM 848 N N . LEU A 1 108 ? 18.801 -2.340 -9.657 1.00 69.19 108 LEU A N 1
ATOM 849 C CA . LEU A 1 108 ? 18.541 -3.438 -10.596 1.00 69.19 108 LEU A CA 1
ATOM 850 C C . LEU A 1 108 ? 18.042 -2.949 -11.969 1.00 69.19 108 LEU A C 1
ATOM 852 O O . LEU A 1 108 ? 18.222 -3.657 -12.961 1.00 69.19 108 LEU A O 1
ATOM 856 N N . GLN A 1 109 ? 17.415 -1.770 -12.040 1.00 65.69 109 GLN A N 1
ATOM 857 C CA . GLN A 1 109 ? 16.992 -1.144 -13.296 1.00 65.69 109 GLN A CA 1
ATOM 858 C C . GLN A 1 109 ? 18.124 -0.376 -13.999 1.00 65.69 109 GLN A C 1
ATOM 860 O O . GLN A 1 109 ? 18.170 -0.384 -15.227 1.00 65.69 109 GLN A O 1
ATOM 865 N N . SER A 1 110 ? 19.035 0.273 -13.270 1.00 65.88 110 SER A N 1
ATOM 866 C CA . SER A 1 110 ? 20.091 1.110 -13.865 1.00 65.88 110 SER A CA 1
ATOM 867 C C . SER A 1 110 ? 21.362 0.358 -14.278 1.00 65.88 110 SER A C 1
ATOM 869 O O . SER A 1 110 ? 22.123 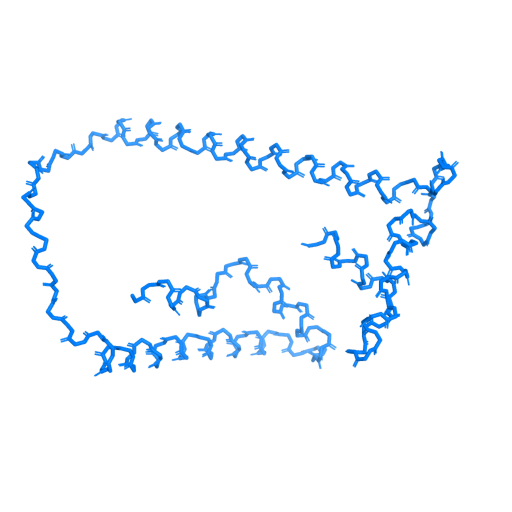0.895 -15.086 1.00 65.88 110 SER A O 1
ATOM 871 N N . PHE A 1 111 ? 21.601 -0.853 -13.762 1.00 64.38 111 PHE A N 1
ATOM 872 C CA . PHE A 1 111 ? 22.810 -1.631 -14.055 1.00 64.38 111 PHE A CA 1
ATOM 873 C C . PHE A 1 111 ? 22.541 -2.866 -14.930 1.00 64.38 111 PHE A C 1
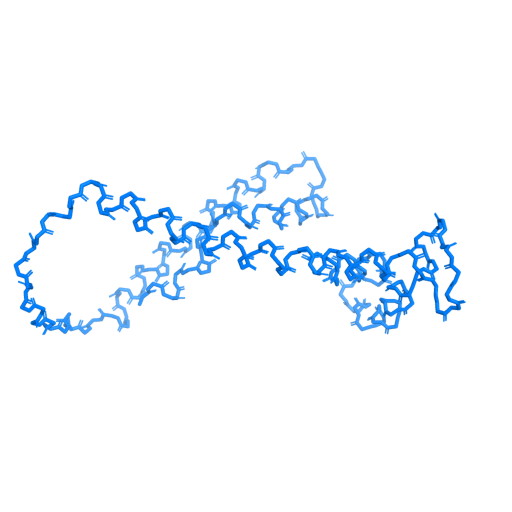ATOM 875 O O . PHE A 1 111 ? 21.573 -3.603 -14.726 1.00 64.38 111 PHE A O 1
ATOM 882 N N . ASP A 1 112 ? 23.442 -3.099 -15.888 1.00 60.50 112 ASP A N 1
ATOM 883 C CA . ASP A 1 112 ? 23.567 -4.350 -16.653 1.00 60.50 112 ASP A CA 1
ATOM 884 C C . ASP A 1 112 ? 24.380 -5.403 -15.868 1.00 60.50 112 ASP A C 1
ATOM 886 O O . ASP A 1 112 ? 25.129 -5.058 -14.949 1.00 60.50 112 ASP A O 1
ATOM 890 N N . LEU A 1 113 ? 24.325 -6.678 -16.272 1.00 57.94 113 LEU A N 1
ATOM 891 C CA . LEU A 1 113 ? 25.130 -7.780 -15.712 1.00 57.94 113 LEU A CA 1
ATOM 892 C C . LEU A 1 113 ? 26.646 -7.512 -15.795 1.00 57.94 113 LEU A C 1
ATOM 894 O O . LEU A 1 113 ? 27.426 -8.110 -15.058 1.00 57.94 113 LEU A O 1
ATOM 898 N N . HIS A 1 114 ? 27.052 -6.591 -16.673 1.00 57.41 114 HIS A N 1
ATOM 899 C CA . HIS A 1 114 ? 28.431 -6.150 -16.877 1.00 57.41 114 HIS A CA 1
ATOM 900 C C . HIS A 1 114 ? 28.768 -4.817 -16.166 1.00 57.41 114 HIS A C 1
ATOM 902 O O . HIS A 1 114 ? 29.806 -4.225 -16.453 1.00 57.41 114 HIS A O 1
ATOM 908 N N . LEU A 1 115 ? 27.916 -4.337 -15.244 1.00 57.97 115 LEU A N 1
ATOM 909 C CA . LEU A 1 115 ? 28.090 -3.108 -14.443 1.00 57.97 115 LEU A CA 1
ATOM 910 C C . LEU A 1 115 ? 28.229 -1.799 -15.249 1.00 57.97 115 LEU A C 1
ATOM 912 O O . LEU A 1 115 ? 28.792 -0.820 -14.758 1.00 57.97 115 LEU A O 1
ATOM 916 N N . ASN A 1 116 ? 27.677 -1.747 -16.462 1.00 59.62 116 ASN A N 1
ATOM 917 C CA . ASN A 1 116 ? 27.568 -0.507 -17.233 1.00 59.62 116 ASN A CA 1
ATOM 918 C C . ASN A 1 116 ? 26.237 0.205 -16.937 1.00 59.62 116 ASN A C 1
ATOM 920 O O . ASN A 1 116 ? 25.224 -0.452 -16.693 1.00 59.62 116 ASN A O 1
ATOM 924 N N . MET A 1 117 ? 26.247 1.543 -16.965 1.00 54.19 117 MET A N 1
ATOM 925 C CA . MET A 1 117 ? 25.034 2.362 -16.843 1.00 54.19 117 MET A CA 1
ATOM 926 C C . MET A 1 117 ? 24.194 2.203 -18.111 1.00 54.19 117 MET A C 1
ATOM 928 O O . MET A 1 117 ? 24.629 2.580 -19.200 1.00 54.19 117 MET A O 1
ATOM 932 N N . VAL A 1 118 ? 22.998 1.638 -17.969 1.00 56.16 118 VAL A N 1
ATOM 933 C CA . VAL A 1 118 ? 22.105 1.354 -19.092 1.00 56.16 118 VAL A CA 1
ATOM 934 C C . VAL A 1 118 ? 21.090 2.484 -19.239 1.00 56.16 118 VAL A C 1
ATOM 936 O O . VAL A 1 118 ? 20.333 2.784 -18.319 1.00 56.16 118 VAL A O 1
ATOM 939 N N . THR A 1 119 ? 21.069 3.116 -20.413 1.00 56.84 119 THR A N 1
ATOM 940 C CA . THR A 1 119 ? 20.070 4.130 -20.792 1.00 56.84 119 THR A CA 1
ATOM 941 C C . THR A 1 119 ? 18.763 3.519 -21.301 1.00 56.84 119 THR A C 1
ATOM 943 O O . THR A 1 119 ? 17.758 4.221 -21.369 1.00 56.84 119 THR A O 1
ATOM 946 N N . ASP A 1 120 ? 18.764 2.225 -21.634 1.00 57.72 120 ASP A N 1
ATOM 947 C CA . ASP A 1 120 ? 17.632 1.514 -22.227 1.00 57.72 120 ASP A CA 1
ATOM 948 C C . ASP A 1 120 ? 17.196 0.328 -21.352 1.00 57.72 120 ASP A C 1
ATOM 950 O O . ASP A 1 120 ? 17.886 -0.685 -21.256 1.00 57.72 120 ASP A O 1
ATOM 954 N N . SER A 1 121 ? 16.037 0.449 -20.697 1.00 56.50 121 SER A N 1
ATOM 955 C CA . SER A 1 121 ? 15.564 -0.456 -19.630 1.00 56.50 121 SER A CA 1
ATOM 956 C C . SER A 1 121 ? 15.380 -1.931 -20.046 1.00 56.50 121 SER A C 1
ATOM 958 O O . SER A 1 121 ? 14.982 -2.750 -19.216 1.00 56.50 121 SER A O 1
ATOM 960 N N . GLN A 1 122 ? 15.619 -2.271 -21.317 1.00 56.06 122 GLN A N 1
ATOM 961 C CA . GLN A 1 122 ? 15.554 -3.626 -21.868 1.00 56.06 122 GLN A CA 1
ATOM 962 C C . GLN A 1 122 ? 16.779 -4.494 -21.532 1.00 56.06 122 GLN A C 1
ATOM 964 O O . GLN A 1 122 ? 16.639 -5.712 -21.486 1.00 56.06 122 GLN A O 1
ATOM 969 N N . ASN A 1 123 ? 17.950 -3.896 -21.272 1.00 55.53 123 ASN A N 1
ATOM 970 C CA . ASN A 1 123 ? 19.192 -4.635 -20.966 1.00 55.53 123 ASN A CA 1
ATOM 971 C C . ASN A 1 123 ? 19.527 -4.676 -19.460 1.00 55.53 123 ASN A C 1
ATOM 973 O O . ASN A 1 123 ? 20.542 -5.221 -19.041 1.00 55.53 123 ASN A O 1
ATOM 977 N N . SER A 1 124 ? 18.668 -4.107 -18.616 1.00 60.06 124 SER A N 1
ATOM 978 C CA . SER A 1 124 ? 18.858 -4.098 -17.165 1.00 60.06 124 SER A CA 1
ATOM 979 C C . SER A 1 124 ? 18.876 -5.521 -16.589 1.00 60.06 124 SER A C 1
ATOM 981 O O . SER A 1 124 ? 18.121 -6.382 -17.042 1.00 60.06 124 SER A O 1
ATOM 983 N N . ILE A 1 125 ? 19.636 -5.758 -15.513 1.00 63.47 125 ILE A N 1
ATOM 984 C CA . ILE A 1 125 ? 19.664 -7.043 -14.774 1.00 63.47 125 ILE A CA 1
ATOM 985 C C . ILE A 1 125 ? 18.245 -7.544 -14.454 1.00 63.47 125 ILE A C 1
ATOM 987 O O . ILE A 1 125 ? 17.959 -8.741 -14.544 1.00 63.47 125 ILE A O 1
ATOM 991 N N . LEU A 1 126 ? 17.335 -6.620 -14.128 1.00 56.34 126 LEU A N 1
ATOM 992 C CA . LEU A 1 126 ? 15.926 -6.914 -13.873 1.00 56.34 126 LEU A CA 1
ATOM 993 C C . LEU A 1 126 ? 15.214 -7.541 -15.090 1.00 56.34 126 LEU A C 1
ATOM 995 O O . LEU A 1 126 ? 14.425 -8.467 -14.920 1.00 56.34 126 LEU A O 1
ATOM 999 N N . ALA A 1 127 ? 15.498 -7.064 -16.306 1.00 58.97 127 ALA A N 1
ATOM 1000 C CA . ALA A 1 127 ? 14.919 -7.566 -17.551 1.00 58.97 127 ALA A CA 1
ATOM 1001 C C . ALA A 1 127 ? 15.455 -8.960 -17.903 1.00 58.97 127 ALA A C 1
ATOM 1003 O O . ALA A 1 127 ? 14.684 -9.815 -18.333 1.00 58.97 127 ALA A O 1
ATOM 1004 N N . THR A 1 128 ? 16.733 -9.234 -17.633 1.00 63.84 128 THR A N 1
ATOM 1005 C CA . THR A 1 128 ? 17.335 -10.559 -17.846 1.00 63.84 128 THR A CA 1
ATOM 1006 C C . THR A 1 128 ? 16.760 -11.604 -16.886 1.00 63.84 128 THR A C 1
ATOM 1008 O O . THR A 1 128 ? 16.408 -12.708 -17.304 1.00 63.84 128 THR A O 1
ATOM 1011 N N . ILE A 1 129 ? 16.580 -11.246 -15.609 1.00 65.00 129 ILE A N 1
ATOM 1012 C CA . ILE A 1 129 ? 15.936 -12.111 -14.604 1.00 65.00 129 ILE A CA 1
ATOM 1013 C C . ILE A 1 129 ? 14.452 -12.321 -14.943 1.00 65.00 129 ILE A C 1
ATOM 1015 O O . ILE A 1 129 ? 13.956 -13.447 -14.910 1.00 65.00 129 ILE A O 1
ATOM 1019 N N . ALA A 1 130 ? 13.743 -11.258 -15.328 1.00 58.44 130 ALA A N 1
ATOM 1020 C CA . ALA A 1 130 ? 12.343 -11.341 -15.730 1.00 58.44 130 ALA A CA 1
ATOM 1021 C C . ALA A 1 130 ? 12.143 -12.132 -17.031 1.00 58.44 130 ALA A C 1
ATOM 1023 O O . ALA A 1 130 ? 11.162 -12.859 -17.141 1.00 58.44 130 ALA A O 1
ATOM 1024 N N . GLY A 1 131 ? 13.072 -12.050 -17.986 1.00 61.41 131 GLY A N 1
ATOM 1025 C CA . GLY A 1 131 ? 13.080 -12.859 -19.206 1.00 61.41 131 GLY A CA 1
ATOM 1026 C C . GLY A 1 131 ? 13.308 -14.347 -18.928 1.00 61.41 131 GLY A C 1
ATOM 1027 O O . GLY A 1 131 ? 12.721 -15.190 -19.600 1.00 61.41 131 GLY A O 1
ATOM 1028 N N . MET A 1 132 ? 14.078 -14.684 -17.888 1.00 64.88 132 MET A N 1
ATOM 1029 C CA . MET A 1 132 ? 14.251 -16.067 -17.426 1.00 64.88 132 MET A CA 1
ATOM 1030 C C . MET A 1 132 ? 12.982 -16.624 -16.757 1.00 64.88 132 MET A C 1
ATOM 1032 O O . MET A 1 132 ? 12.717 -17.823 -16.828 1.00 64.88 132 MET A O 1
ATOM 1036 N N . ILE A 1 133 ? 12.176 -15.751 -16.142 1.00 61.53 133 ILE A N 1
ATOM 1037 C CA . ILE A 1 133 ? 10.898 -16.083 -15.489 1.00 61.53 133 ILE A CA 1
ATOM 1038 C C . ILE A 1 133 ? 9.714 -16.055 -16.481 1.00 61.53 133 ILE A C 1
ATOM 1040 O O . ILE A 1 133 ? 8.748 -16.799 -16.309 1.00 61.53 133 ILE A O 1
ATOM 1044 N N . ALA A 1 134 ? 9.799 -15.265 -17.554 1.00 61.41 134 ALA A N 1
ATOM 1045 C CA . ALA A 1 134 ? 8.789 -15.132 -18.606 1.00 61.41 134 ALA A CA 1
ATOM 1046 C C . ALA A 1 134 ? 8.272 -16.455 -19.222 1.00 61.41 134 ALA A C 1
ATOM 1048 O O . ALA A 1 134 ? 7.055 -16.558 -19.413 1.00 61.41 134 ALA A O 1
ATOM 1049 N N . PRO A 1 135 ? 9.092 -17.498 -19.493 1.00 63.09 135 PRO A N 1
ATOM 1050 C CA . PRO A 1 135 ? 8.574 -18.763 -20.026 1.00 63.09 135 PRO A CA 1
ATOM 1051 C C . PRO A 1 135 ? 7.646 -19.498 -19.047 1.00 63.09 135 PRO A C 1
ATOM 1053 O O . PRO A 1 135 ? 6.788 -20.265 -19.477 1.00 63.09 135 PRO A O 1
ATOM 1056 N N . LEU A 1 136 ? 7.743 -19.231 -17.738 1.00 64.50 136 LEU A N 1
ATOM 1057 C CA . LEU A 1 136 ? 6.828 -19.789 -16.738 1.00 64.50 136 LEU A CA 1
ATOM 1058 C C . LEU A 1 136 ? 5.432 -19.134 -16.800 1.00 64.50 136 LEU A C 1
ATOM 1060 O O . LEU A 1 136 ? 4.437 -19.765 -16.452 1.00 64.50 136 LEU A O 1
ATOM 1064 N N . PHE A 1 137 ? 5.353 -17.882 -17.269 1.00 56.75 137 PHE A N 1
ATOM 1065 C CA . PHE A 1 137 ? 4.117 -17.095 -17.392 1.00 56.75 137 PHE A CA 1
ATOM 1066 C C . PHE A 1 137 ? 3.503 -17.113 -18.807 1.00 56.75 137 PHE A C 1
ATOM 1068 O O . PHE A 1 137 ? 2.385 -16.625 -19.001 1.00 56.75 137 PHE A O 1
ATOM 1075 N N . GLN A 1 138 ? 4.167 -17.745 -19.785 1.00 57.84 138 GLN A N 1
ATOM 1076 C CA . GLN A 1 138 ? 3.617 -18.009 -21.122 1.00 57.84 138 GLN A CA 1
ATOM 1077 C C . GLN A 1 138 ? 2.252 -18.728 -21.143 1.00 57.84 138 GLN A C 1
ATOM 1079 O O . GLN A 1 138 ? 1.404 -18.292 -21.925 1.00 57.84 138 GLN A O 1
ATOM 1084 N N . PRO A 1 139 ? 1.954 -19.755 -20.313 1.00 61.91 139 PRO A N 1
ATOM 1085 C CA . PRO A 1 139 ? 0.637 -20.400 -20.340 1.00 61.91 139 PRO A CA 1
ATOM 1086 C C . PRO A 1 139 ? -0.503 -19.489 -19.853 1.00 61.91 139 PRO A C 1
ATOM 1088 O O . PRO A 1 139 ? -1.667 -19.791 -20.101 1.00 61.91 139 PRO A O 1
ATOM 1091 N N . LEU A 1 140 ? -0.188 -18.363 -19.198 1.00 57.94 140 LEU A N 1
ATOM 1092 C CA . LEU A 1 140 ? -1.160 -17.367 -18.737 1.00 57.94 140 LEU A CA 1
ATOM 1093 C C . LEU A 1 140 ? -1.401 -16.225 -19.749 1.00 57.94 140 LEU A C 1
ATOM 1095 O O . LEU A 1 140 ? -2.201 -15.335 -19.471 1.00 57.94 140 LEU A O 1
ATOM 1099 N N . GLY A 1 141 ? -0.704 -16.213 -20.895 1.00 56.28 141 GLY A N 1
ATOM 1100 C CA . GLY A 1 141 ? -0.763 -15.120 -21.879 1.00 56.28 141 GLY A CA 1
ATOM 1101 C C . GLY A 1 141 ? 0.057 -13.875 -21.505 1.00 56.28 141 GLY A C 1
ATOM 1102 O O . GLY A 1 141 ? -0.075 -12.842 -22.154 1.00 56.28 141 GLY A O 1
ATOM 1103 N N . LEU A 1 142 ? 0.915 -13.969 -20.481 1.00 56.25 142 LEU A N 1
ATOM 1104 C CA . LEU A 1 142 ? 1.726 -12.877 -19.921 1.00 56.25 142 LEU A CA 1
ATOM 1105 C C . LEU A 1 142 ? 3.227 -13.033 -20.243 1.00 56.25 142 LEU A C 1
ATOM 1107 O O . LEU A 1 142 ? 4.081 -12.679 -19.437 1.00 56.25 142 LEU A O 1
ATOM 1111 N N . GLY A 1 143 ? 3.565 -13.594 -21.406 1.00 54.62 143 GLY A N 1
ATOM 1112 C CA . GLY A 1 143 ? 4.942 -13.947 -21.791 1.00 54.62 143 GLY A CA 1
ATOM 1113 C C . GLY A 1 143 ? 5.857 -12.777 -22.182 1.00 54.62 143 GLY A C 1
ATOM 1114 O O . GLY A 1 143 ? 6.849 -13.003 -22.869 1.00 54.62 143 GLY A O 1
ATOM 1115 N N . ASP A 1 144 ? 5.523 -11.542 -21.804 1.00 65.69 144 ASP A N 1
ATOM 1116 C CA . ASP A 1 144 ? 6.339 -10.360 -22.089 1.00 65.69 144 ASP A CA 1
ATOM 1117 C C . ASP A 1 144 ? 7.176 -10.007 -20.846 1.00 65.69 144 ASP A C 1
ATOM 1119 O O . ASP A 1 144 ? 6.652 -9.854 -19.737 1.00 65.69 144 ASP A O 1
ATOM 1123 N N . TRP A 1 145 ? 8.492 -9.866 -21.023 1.00 61.03 145 TRP A N 1
ATOM 1124 C CA . TRP A 1 145 ? 9.444 -9.545 -19.951 1.00 61.03 145 TRP A CA 1
ATOM 1125 C C . TRP A 1 145 ? 9.065 -8.247 -19.217 1.00 61.03 145 TRP A C 1
ATOM 1127 O O . TRP A 1 145 ? 9.380 -8.073 -18.038 1.00 61.03 145 TRP A O 1
ATOM 1137 N N . ARG A 1 146 ? 8.323 -7.352 -19.882 1.00 60.28 146 ARG A N 1
ATOM 1138 C CA . ARG A 1 146 ? 7.803 -6.095 -19.323 1.00 60.28 146 ARG A CA 1
ATOM 1139 C C . ARG A 1 146 ? 6.778 -6.316 -18.213 1.00 60.28 146 ARG A C 1
ATOM 1141 O O . ARG A 1 146 ? 6.765 -5.570 -17.238 1.00 60.28 146 ARG A O 1
ATOM 1148 N N . ILE A 1 147 ? 5.929 -7.338 -18.331 1.00 61.00 147 ILE A N 1
ATOM 1149 C CA . ILE A 1 147 ? 4.930 -7.620 -17.290 1.00 61.00 147 ILE A CA 1
ATOM 1150 C C . ILE A 1 147 ? 5.589 -8.373 -16.132 1.00 61.00 147 ILE A C 1
ATOM 1152 O O . ILE A 1 147 ? 5.320 -8.038 -14.981 1.00 61.00 147 ILE A O 1
ATOM 1156 N N . CYS A 1 148 ? 6.532 -9.282 -16.407 1.00 56.78 148 CYS A N 1
ATOM 1157 C CA . CYS A 1 148 ? 7.316 -9.953 -15.365 1.00 56.78 148 CYS A CA 1
ATOM 1158 C C . CYS A 1 148 ? 8.202 -8.978 -14.572 1.00 56.78 148 CYS A C 1
ATOM 1160 O O . CYS A 1 148 ? 8.254 -9.076 -13.350 1.00 56.78 148 CYS A O 1
ATOM 1162 N N . THR A 1 149 ? 8.837 -7.998 -15.224 1.00 59.47 149 THR A N 1
ATOM 1163 C CA . THR A 1 149 ? 9.570 -6.931 -14.518 1.00 59.47 149 THR A CA 1
ATOM 1164 C C . THR A 1 149 ? 8.634 -6.075 -13.669 1.00 59.47 149 THR A C 1
ATOM 1166 O O . THR A 1 149 ? 8.964 -5.812 -12.517 1.00 59.47 149 THR A O 1
ATOM 1169 N N . SER A 1 150 ? 7.451 -5.710 -14.181 1.00 59.66 150 SER A N 1
ATOM 1170 C CA . SER A 1 150 ? 6.452 -4.940 -13.420 1.00 59.66 150 SER A CA 1
ATOM 1171 C C . SER A 1 150 ? 5.867 -5.690 -12.218 1.00 59.66 150 SER A C 1
ATOM 1173 O O . SER A 1 150 ? 5.501 -5.059 -11.237 1.00 59.66 150 SER A O 1
ATOM 1175 N N . LEU A 1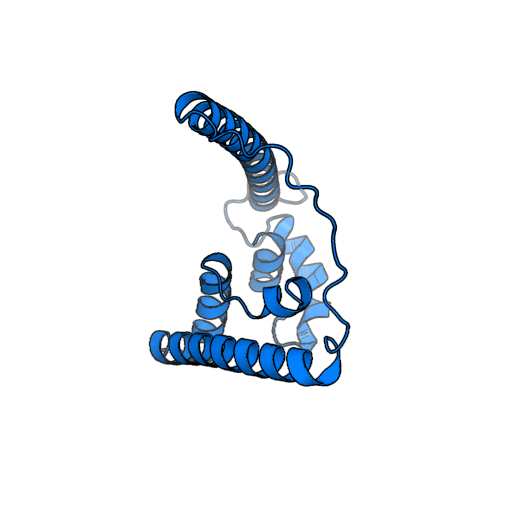 151 ? 5.799 -7.026 -12.275 1.00 60.41 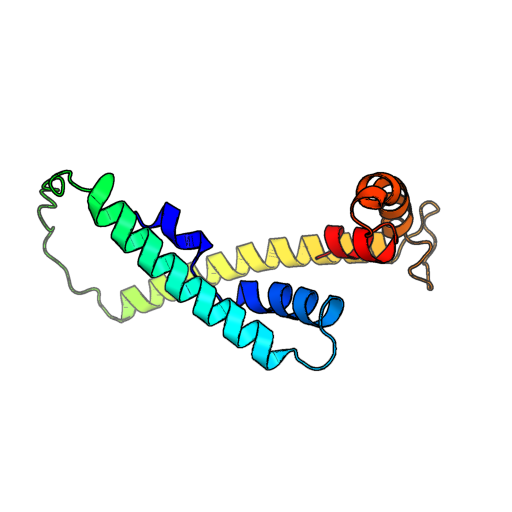151 LEU A N 1
ATOM 1176 C CA . LEU A 1 151 ? 5.325 -7.877 -11.177 1.00 60.41 151 LEU A CA 1
ATOM 1177 C C . LEU A 1 151 ? 6.368 -8.061 -10.069 1.00 60.41 151 LEU A C 1
ATOM 1179 O O . LEU A 1 151 ? 6.018 -8.413 -8.950 1.00 60.41 151 LEU A O 1
ATOM 1183 N N . ILE A 1 152 ? 7.650 -7.912 -10.408 1.00 61.56 152 ILE A N 1
ATOM 1184 C CA . ILE A 1 152 ? 8.764 -8.030 -9.459 1.00 61.56 152 ILE A CA 1
ATOM 1185 C C . ILE A 1 152 ? 9.028 -6.681 -8.780 1.00 61.56 152 ILE A C 1
ATOM 1187 O O . ILE A 1 152 ? 9.452 -6.649 -7.627 1.00 61.56 152 ILE A O 1
ATOM 1191 N N . SER A 1 153 ? 8.806 -5.572 -9.491 1.00 57.25 153 SER A N 1
ATOM 1192 C CA . SER A 1 153 ? 9.022 -4.219 -8.971 1.00 57.25 153 SER A CA 1
ATOM 1193 C C . SER A 1 153 ? 7.778 -3.553 -8.373 1.00 57.25 153 SER A C 1
ATOM 1195 O O . SER A 1 153 ? 7.939 -2.578 -7.637 1.00 57.25 153 SER A O 1
ATOM 1197 N N . GLY A 1 154 ? 6.572 -4.033 -8.695 1.00 52.16 154 GLY A N 1
ATOM 1198 C CA . GLY A 1 154 ? 5.284 -3.533 -8.193 1.00 52.16 154 GLY A CA 1
ATOM 1199 C C . GLY A 1 154 ? 4.704 -4.380 -7.072 1.00 52.16 154 GLY A C 1
ATOM 1200 O O . GLY A 1 154 ? 4.075 -3.775 -6.174 1.00 52.16 154 GLY A O 1
#

InterPro domains:
  IPR011640 Ferrous iron transport protein B, C-terminal [PF07664] (34-86)
  IPR050860 Fe(2+) Transporter FeoB GTPase [PTHR43185] (1-154)

Radius of gyration: 23.72 Å; chains: 1; bounding box: 54×37×58 Å

Sequence (154 aa):
MTILLTPFMSCSAKLPIYAFFVNAFFPGRGGLIMAGLYILGIVMGILIALFYKGTLFKGEAVPFVMELPNYRLPGFKNVSQLLWEKAKDFLQRAFSVILVATVVVWFLQSFDLHLNMVTDSQNSILATIAGMIAPLFQPLGLGDWRICTSLISG

pLDDT: mean 72.4, std 12.46, range [51.31, 93.88]

Organism: NCBI:txid408170